Protein AF-W7DTE6-F1 (afdb_monomer)

InterPro domains:
  IPR029050 Immunoprotective extracellular, immunoglobulin-like domain superfamily [G3DSA:2.60.40.1240] (4-80)
  IPR029051 Domain of unknown function DUF4352 [PF11611] (5-68)

pLDDT: mean 91.2, std 6.94, range [49.97, 97.19]

Mean predicted aligned error: 3.86 Å

Organism: NCBI:txid1265822

Radius of gyration: 14.31 Å; Cα contacts (8 Å, |Δi|>4): 232; chains: 1; bounding box: 33×26×40 Å

Foldseek 3Di:
DFDKDKDKDKDFAQDQFKKFWDQQQKWKDFPFDIFGGFDPVPKDQDDRIHHHGGMGIIMGMGGHDRDPDPVRGQWMKIKTWMDTHPDPDTDIDIPPTDGDD

Solvent-accessible surface area (backbone atoms only — not comparable to full-atom values): 5759 Å² total; per-residue (Å²): 127,74,39,68,52,73,46,80,47,74,54,70,31,86,53,89,51,39,34,39,42,40,66,55,69,12,38,43,36,46,79,75,53,72,44,75,35,33,43,69,94,74,29,56,62,80,76,42,69,34,50,58,74,33,72,52,63,31,34,34,28,34,79,32,86,79,49,90,50,77,86,63,53,50,32,40,29,49,35,25,49,30,24,60,57,88,50,86,68,65,46,80,47,66,71,53,78,46,72,57,132

Structure (mmCIF, N/CA/C/O backbone):
data_AF-W7DTE6-F1
#
_entry.id   AF-W7DTE6-F1
#
loop_
_atom_site.group_PDB
_atom_site.id
_atom_site.type_symbol
_atom_site.label_atom_id
_atom_site.label_alt_id
_atom_site.label_comp_id
_atom_site.label_asym_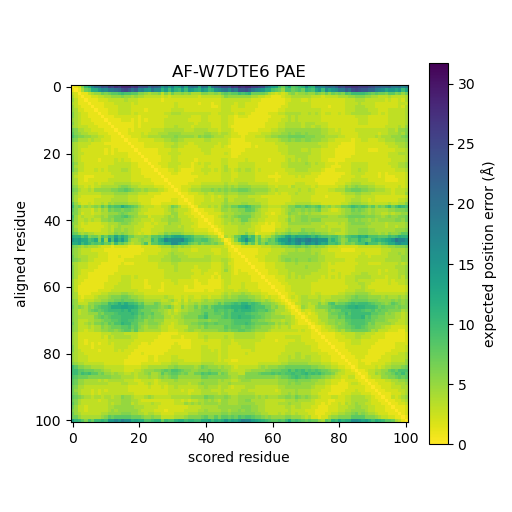id
_atom_site.label_entity_id
_atom_site.label_seq_id
_atom_site.pdbx_PDB_ins_code
_atom_site.Cartn_x
_atom_site.Cartn_y
_atom_site.Cartn_z
_atom_site.occupancy
_atom_site.B_iso_or_equiv
_atom_site.auth_seq_id
_atom_site.auth_comp_id
_atom_site.auth_asym_id
_atom_site.auth_atom_id
_atom_site.pdbx_PDB_model_num
ATOM 1 N N . MET A 1 1 ? 10.381 8.363 -20.757 1.00 49.97 1 MET A N 1
ATOM 2 C CA . MET A 1 1 ? 9.619 8.662 -19.529 1.00 49.97 1 MET A CA 1
ATOM 3 C C . MET A 1 1 ? 9.860 7.491 -18.593 1.00 49.97 1 MET A C 1
ATOM 5 O O . MET A 1 1 ? 9.752 6.377 -19.097 1.00 49.97 1 MET A O 1
ATOM 9 N N . PRO A 1 2 ? 10.280 7.697 -17.334 1.00 70.19 2 PRO A N 1
ATOM 10 C CA . PRO A 1 2 ? 10.326 6.599 -16.368 1.00 70.19 2 PRO A CA 1
ATOM 11 C C . PRO A 1 2 ? 8.949 5.924 -16.320 1.00 70.19 2 PRO A C 1
ATOM 13 O O . PRO A 1 2 ? 7.925 6.598 -16.466 1.00 70.19 2 PRO A O 1
ATOM 16 N N . GLY A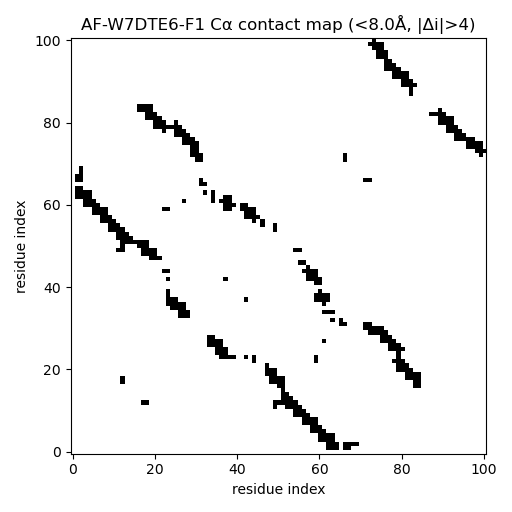 1 3 ? 8.936 4.595 -16.233 1.00 83.44 3 GLY A N 1
ATOM 17 C CA . GLY A 1 3 ? 7.693 3.839 -16.120 1.00 83.44 3 GLY A CA 1
ATOM 18 C C . GLY A 1 3 ? 7.033 4.085 -14.764 1.00 83.44 3 GLY A C 1
ATOM 19 O O . GLY A 1 3 ? 7.633 4.661 -13.860 1.00 83.44 3 GLY A O 1
ATOM 20 N N . SER A 1 4 ? 5.801 3.628 -14.596 1.00 89.94 4 SER A N 1
ATOM 21 C CA . SER A 1 4 ? 5.163 3.576 -13.284 1.00 89.94 4 SER A CA 1
ATOM 22 C C . SER A 1 4 ? 4.384 2.281 -13.124 1.00 89.94 4 SER A C 1
ATOM 24 O O . SER A 1 4 ? 3.955 1.666 -14.103 1.00 89.94 4 SER A O 1
ATOM 26 N N . VAL A 1 5 ? 4.206 1.869 -11.874 1.00 91.75 5 VAL A N 1
ATOM 27 C CA . VAL A 1 5 ? 3.212 0.870 -11.486 1.00 91.75 5 VAL A CA 1
ATOM 28 C C . VAL A 1 5 ? 2.103 1.603 -10.759 1.00 91.75 5 VAL A C 1
ATOM 30 O O . VAL A 1 5 ? 2.354 2.304 -9.786 1.00 91.75 5 VAL A O 1
ATOM 33 N N . THR A 1 6 ? 0.877 1.442 -11.243 1.00 93.31 6 THR A N 1
ATOM 34 C CA . THR A 1 6 ? -0.318 1.925 -10.549 1.00 93.31 6 THR A CA 1
ATOM 35 C C . THR A 1 6 ? -1.007 0.733 -9.911 1.00 93.31 6 THR A C 1
ATOM 37 O O . THR A 1 6 ? -1.285 -0.254 -10.591 1.00 93.31 6 THR A O 1
ATOM 40 N N . VAL A 1 7 ? -1.252 0.813 -8.607 1.00 92.69 7 VAL A N 1
ATOM 41 C CA . VAL A 1 7 ? -1.979 -0.204 -7.849 1.00 92.69 7 VAL A CA 1
ATOM 42 C C . VAL A 1 7 ? -3.345 0.359 -7.489 1.00 92.69 7 VAL A C 1
ATOM 44 O O . VAL A 1 7 ? -3.438 1.278 -6.677 1.00 92.69 7 VAL A O 1
ATOM 47 N N . SER A 1 8 ? -4.401 -0.193 -8.082 1.00 93.88 8 SER A N 1
ATOM 48 C CA . SER A 1 8 ? -5.775 0.054 -7.639 1.00 93.88 8 SER A CA 1
ATOM 49 C C . SER A 1 8 ? -6.066 -0.850 -6.439 1.00 93.88 8 SER A C 1
ATOM 51 O O . SER A 1 8 ? -5.937 -2.073 -6.530 1.00 93.88 8 SER A O 1
ATOM 53 N N . LEU A 1 9 ? -6.429 -0.254 -5.307 1.00 92.12 9 LEU A N 1
ATOM 54 C CA . LEU A 1 9 ? -6.607 -0.943 -4.032 1.00 92.12 9 LEU A CA 1
ATOM 55 C C . LEU A 1 9 ? -8.020 -0.709 -3.493 1.00 92.12 9 LEU A C 1
ATOM 57 O O . LEU A 1 9 ? -8.517 0.413 -3.529 1.00 92.12 9 LEU A O 1
ATOM 61 N N . GLU A 1 10 ? -8.629 -1.752 -2.932 1.00 93.62 10 GLU A N 1
ATOM 62 C CA . GLU A 1 10 ? -9.787 -1.647 -2.041 1.00 93.62 10 GLU A CA 1
ATOM 63 C C . GLU A 1 10 ? -9.421 -2.295 -0.700 1.00 93.62 10 GLU A C 1
ATOM 65 O O . GLU A 1 10 ? -8.988 -3.448 -0.661 1.00 93.62 10 GLU A O 1
ATOM 70 N N . ILE A 1 11 ? -9.591 -1.565 0.405 1.00 92.75 11 ILE A N 1
ATOM 71 C CA . ILE A 1 11 ? -9.377 -2.082 1.762 1.00 92.75 11 ILE A CA 1
ATOM 72 C C . ILE A 1 11 ? -10.712 -2.090 2.496 1.00 92.75 11 ILE A C 1
ATOM 74 O O . ILE A 1 11 ? -11.322 -1.040 2.691 1.00 92.75 11 ILE A O 1
ATOM 78 N N . LYS A 1 12 ? -11.128 -3.272 2.963 1.00 94.75 12 LYS A N 1
ATOM 79 C CA . LYS A 1 12 ? -12.336 -3.462 3.771 1.00 94.75 12 LYS A CA 1
ATOM 80 C C . LYS A 1 12 ? -11.996 -3.783 5.222 1.00 94.75 12 LYS A C 1
ATOM 82 O O . LYS A 1 12 ? -11.291 -4.753 5.500 1.00 94.75 12 LYS A O 1
ATOM 87 N N . ASN A 1 13 ? -12.570 -3.032 6.158 1.00 95.62 13 ASN A N 1
ATOM 88 C CA . ASN A 1 13 ? -12.457 -3.335 7.581 1.00 95.62 13 ASN A CA 1
ATOM 89 C C . ASN A 1 13 ? -13.511 -4.371 8.002 1.00 95.62 13 ASN A C 1
ATOM 91 O O . ASN A 1 13 ? -14.674 -4.038 8.231 1.00 95.62 13 ASN A O 1
ATOM 95 N N . ASN A 1 14 ? -13.093 -5.630 8.135 1.00 95.81 14 ASN A N 1
ATOM 96 C CA . ASN A 1 14 ? -13.931 -6.711 8.672 1.00 95.81 14 ASN A CA 1
ATOM 97 C C . ASN A 1 14 ? -13.804 -6.881 10.200 1.00 95.81 14 ASN A C 1
ATOM 99 O O . ASN A 1 14 ? -14.403 -7.795 10.762 1.00 95.81 14 ASN A O 1
ATOM 103 N N . GLY A 1 15 ? -12.999 -6.048 10.863 1.00 94.69 15 GLY A N 1
ATOM 104 C CA . GLY A 1 15 ? -12.799 -6.074 12.307 1.00 94.69 15 GLY A CA 1
ATOM 105 C C . GLY A 1 15 ? -13.842 -5.260 13.073 1.00 94.69 15 GLY A C 1
ATOM 106 O O . GLY A 1 15 ? -14.720 -4.615 12.508 1.00 94.69 15 GLY A O 1
ATOM 107 N N . GLU A 1 16 ? -13.723 -5.283 14.399 1.00 96.19 16 GLU A N 1
ATOM 108 C CA . GLU A 1 16 ? -14.638 -4.582 15.310 1.00 96.19 16 GLU A CA 1
ATOM 109 C C . GLU A 1 16 ? -14.229 -3.126 15.589 1.00 96.19 16 GLU A C 1
ATOM 111 O O . GLU A 1 16 ? -15.073 -2.295 15.915 1.00 96.19 16 GLU A O 1
ATOM 116 N N . LYS A 1 17 ? -12.934 -2.811 15.461 1.00 96.75 17 LYS A N 1
ATOM 117 C CA . LYS A 1 17 ? -12.356 -1.485 15.728 1.00 96.75 17 LYS A CA 1
ATOM 118 C C . LYS A 1 17 ? -12.124 -0.724 14.421 1.00 96.75 17 LYS A C 1
ATOM 120 O O . LYS A 1 17 ? -11.880 -1.339 13.386 1.00 96.75 17 LYS A O 1
ATOM 125 N N . THR A 1 18 ? -12.135 0.607 14.477 1.00 96.81 18 THR A N 1
ATOM 126 C CA . THR A 1 18 ? -11.688 1.463 13.364 1.00 96.81 18 THR A CA 1
ATOM 127 C C . THR A 1 18 ? -10.235 1.155 13.010 1.00 96.81 18 THR A C 1
ATOM 129 O O . THR A 1 18 ? -9.416 0.946 13.902 1.00 96.81 18 THR A O 1
ATOM 132 N N . ILE A 1 19 ? -9.907 1.143 11.721 1.00 96.12 19 ILE A N 1
ATOM 133 C CA . ILE A 1 19 ? -8.535 0.976 11.233 1.00 96.12 19 ILE A CA 1
ATOM 134 C C . ILE A 1 19 ? -8.051 2.313 10.692 1.00 96.12 19 ILE A C 1
ATOM 136 O O . ILE A 1 19 ? -8.774 2.953 9.935 1.00 96.12 19 ILE A O 1
ATOM 140 N N . THR A 1 20 ? -6.836 2.719 11.051 1.00 95.81 20 THR A N 1
ATOM 141 C CA . THR A 1 20 ? -6.130 3.805 10.365 1.00 95.81 20 THR A CA 1
ATOM 142 C C . THR A 1 20 ? -5.014 3.205 9.506 1.00 95.81 20 THR A C 1
ATOM 144 O O . THR A 1 20 ? -4.132 2.558 10.052 1.00 95.81 20 THR A O 1
ATOM 147 N N . THR A 1 21 ? -5.047 3.361 8.186 1.00 94.81 21 THR A N 1
ATOM 148 C CA . THR A 1 21 ? -4.153 2.722 7.208 1.00 94.81 21 THR A CA 1
ATOM 149 C C . THR A 1 21 ? -3.483 3.756 6.305 1.00 94.81 21 THR A C 1
ATOM 151 O O . THR A 1 21 ? -4.092 4.769 5.964 1.00 94.81 21 THR A O 1
ATOM 154 N N . TYR A 1 22 ? -2.241 3.492 5.891 1.00 93.62 22 TYR A N 1
ATOM 155 C CA . TYR A 1 22 ? -1.427 4.430 5.105 1.00 93.62 22 TYR A CA 1
ATOM 156 C C . TYR A 1 22 ? -0.769 3.770 3.883 1.00 93.62 22 TYR A C 1
ATOM 158 O O . TYR A 1 22 ? 0.458 3.744 3.784 1.00 93.62 22 TYR A O 1
ATOM 166 N N . PRO A 1 23 ? -1.538 3.214 2.932 1.00 93.56 23 PRO A N 1
ATOM 167 C CA . PRO A 1 23 ? -0.948 2.490 1.810 1.00 93.56 23 PRO A CA 1
ATOM 168 C C . PRO A 1 23 ? -0.183 3.410 0.846 1.00 93.56 23 PRO A C 1
ATOM 170 O O . PRO A 1 23 ? 0.781 2.972 0.227 1.00 93.56 23 PRO A O 1
ATOM 173 N N . ASN A 1 24 ? -0.526 4.703 0.771 1.00 92.50 24 ASN A N 1
ATOM 174 C CA . ASN A 1 24 ? 0.241 5.691 0.004 1.00 92.50 24 ASN A CA 1
ATOM 175 C C . ASN A 1 24 ? 1.642 5.973 0.584 1.00 92.50 24 ASN A C 1
ATOM 177 O O . ASN A 1 24 ? 2.499 6.469 -0.135 1.00 92.50 24 ASN A O 1
ATOM 181 N N . GLN A 1 25 ? 1.885 5.654 1.858 1.00 92.62 25 GLN A N 1
ATOM 182 C CA . GLN A 1 25 ? 3.201 5.720 2.507 1.00 92.62 25 GLN A CA 1
ATOM 183 C C . GLN A 1 25 ? 3.899 4.351 2.523 1.00 92.62 25 GLN A C 1
ATOM 185 O O . GLN A 1 25 ? 4.948 4.203 3.146 1.00 92.62 25 GLN A O 1
ATOM 190 N N . GLY A 1 26 ? 3.296 3.348 1.878 1.00 93.81 26 GLY A N 1
ATOM 191 C CA . GLY A 1 26 ? 3.815 1.993 1.792 1.00 93.81 26 GLY A CA 1
ATOM 192 C C . GLY A 1 26 ? 5.030 1.855 0.878 1.00 93.81 26 GLY A C 1
ATOM 193 O O . GLY A 1 26 ? 5.494 2.810 0.260 1.00 93.81 26 GLY A O 1
ATOM 194 N N . GLU A 1 27 ? 5.528 0.633 0.777 1.00 96.75 27 GLU A N 1
ATOM 195 C CA . GLU A 1 27 ? 6.661 0.248 -0.051 1.00 96.75 27 GLU A CA 1
ATOM 196 C C . GLU A 1 27 ? 6.180 -0.670 -1.182 1.00 96.75 27 GLU A C 1
ATOM 198 O O . GLU A 1 27 ? 5.520 -1.680 -0.932 1.00 96.75 27 GLU A O 1
ATOM 203 N N . LEU A 1 28 ? 6.519 -0.329 -2.429 1.00 96.12 28 LEU A N 1
ATOM 204 C CA . LEU A 1 28 ? 6.332 -1.204 -3.583 1.00 96.12 28 LEU A CA 1
ATOM 205 C C . LEU A 1 28 ? 7.665 -1.850 -3.953 1.00 96.12 28 LEU A C 1
ATOM 207 O O . LEU A 1 28 ? 8.606 -1.170 -4.366 1.00 96.12 28 LEU A O 1
ATOM 211 N N . THR A 1 29 ? 7.714 -3.175 -3.901 1.00 95.56 29 THR A N 1
ATOM 212 C CA . THR A 1 29 ? 8.856 -3.971 -4.345 1.00 95.56 29 THR A CA 1
ATOM 213 C C . THR A 1 29 ? 8.546 -4.684 -5.660 1.00 95.56 29 THR A C 1
ATOM 215 O O . THR A 1 29 ? 7.484 -5.273 -5.853 1.00 95.56 29 THR A O 1
ATOM 218 N N . THR A 1 30 ? 9.505 -4.648 -6.583 1.00 93.31 30 THR A N 1
ATOM 219 C CA . THR A 1 30 ? 9.487 -5.364 -7.865 1.00 93.31 30 THR A CA 1
ATOM 220 C C . THR A 1 30 ? 10.721 -6.261 -7.993 1.00 93.31 30 THR A C 1
ATOM 222 O O . THR A 1 30 ? 11.612 -6.264 -7.145 1.00 93.31 30 THR A O 1
ATOM 225 N N . ALA A 1 31 ? 10.853 -6.976 -9.113 1.00 90.25 31 ALA A N 1
ATOM 226 C CA . ALA A 1 31 ?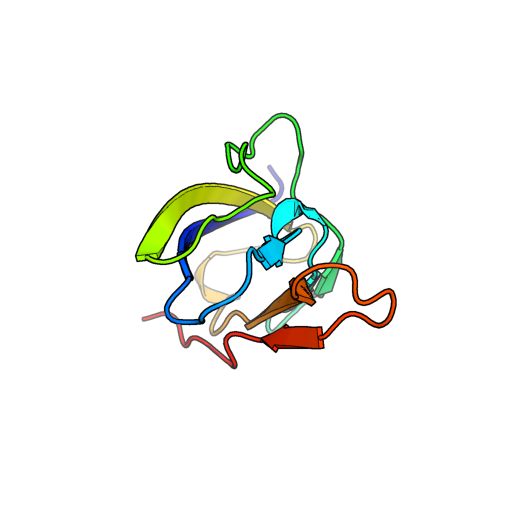 12.062 -7.747 -9.414 1.00 90.25 31 ALA A CA 1
ATOM 227 C C . ALA A 1 31 ? 13.340 -6.898 -9.626 1.00 90.25 31 ALA A C 1
ATOM 229 O O . ALA A 1 31 ? 14.427 -7.470 -9.726 1.00 90.25 31 ALA A O 1
ATOM 230 N N . LYS A 1 32 ? 13.230 -5.569 -9.767 1.00 89.81 32 LYS A N 1
ATOM 231 C CA . LYS A 1 32 ? 14.345 -4.677 -10.144 1.00 89.81 32 LYS A CA 1
ATOM 232 C C . LYS A 1 32 ? 14.649 -3.605 -9.109 1.00 89.81 32 LYS A C 1
ATOM 234 O O . LYS A 1 32 ? 15.808 -3.223 -8.947 1.00 89.81 32 LYS A O 1
ATOM 239 N N . GLU A 1 33 ? 13.620 -3.100 -8.448 1.00 92.44 33 GLU A N 1
ATOM 240 C CA . GLU A 1 33 ? 13.747 -2.041 -7.458 1.00 92.44 33 GLU A CA 1
ATOM 241 C C . GLU A 1 33 ? 12.613 -2.072 -6.441 1.00 92.44 33 GLU A C 1
ATOM 243 O O . GLU A 1 33 ? 11.555 -2.660 -6.682 1.00 92.44 33 GLU A O 1
ATOM 248 N N . THR A 1 34 ? 12.876 -1.387 -5.336 1.00 94.19 34 THR A N 1
ATOM 249 C CA . THR A 1 34 ? 11.940 -1.095 -4.261 1.00 94.19 34 THR A CA 1
ATOM 250 C C . THR A 1 34 ? 11.805 0.418 -4.159 1.00 94.19 34 THR A C 1
ATOM 252 O O . THR A 1 34 ? 12.818 1.125 -4.180 1.00 94.19 34 THR A O 1
ATOM 255 N N . VAL A 1 35 ? 10.571 0.907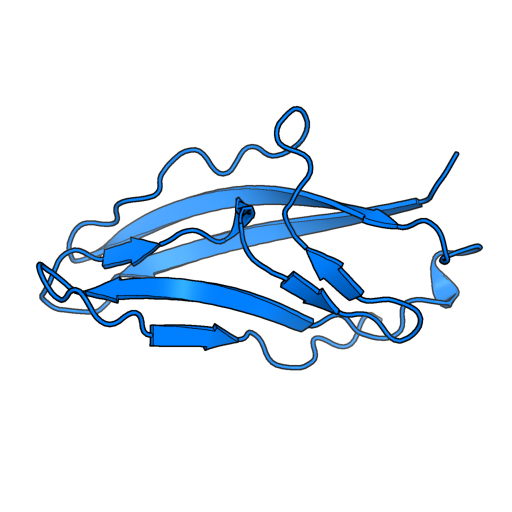 -4.077 1.00 94.06 35 VAL A N 1
ATOM 256 C CA . VAL A 1 35 ? 10.243 2.332 -3.994 1.00 94.06 35 VAL A CA 1
ATOM 257 C C . VAL A 1 35 ? 9.344 2.574 -2.791 1.00 94.06 35 VAL A C 1
ATOM 259 O O . VAL A 1 35 ? 8.353 1.875 -2.596 1.00 94.06 35 VAL A O 1
ATOM 262 N N . ASN A 1 36 ? 9.701 3.583 -2.001 1.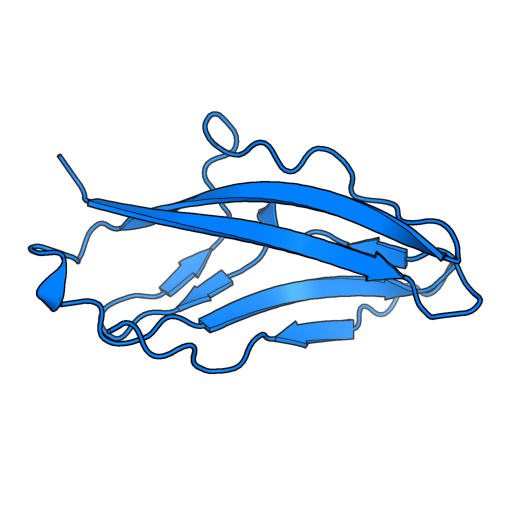00 93.69 36 ASN A N 1
ATOM 263 C CA . ASN A 1 36 ? 8.948 4.009 -0.829 1.00 93.69 36 ASN A CA 1
ATOM 264 C C . ASN A 1 36 ? 8.020 5.163 -1.184 1.00 93.69 36 ASN A C 1
ATOM 266 O O . ASN A 1 36 ? 8.470 6.156 -1.755 1.00 93.69 36 ASN A O 1
ATOM 270 N N . GLY A 1 37 ? 6.769 5.050 -0.758 1.00 87.31 37 GLY A N 1
ATOM 271 C CA . GLY A 1 37 ? 5.726 6.034 -0.984 1.00 87.31 37 GLY A CA 1
ATOM 272 C C . GLY A 1 37 ? 5.221 6.052 -2.427 1.00 87.31 37 GLY A C 1
ATOM 273 O O . GLY A 1 37 ? 5.983 5.950 -3.389 1.00 87.31 37 GLY A O 1
ATOM 274 N N . GLY A 1 38 ? 3.909 6.209 -2.571 1.00 88.81 38 GLY A N 1
ATOM 275 C CA . GLY A 1 38 ? 3.295 6.581 -3.838 1.00 88.81 38 GLY A CA 1
ATOM 276 C C . GLY A 1 38 ? 3.510 8.064 -4.141 1.00 88.81 38 GLY A C 1
ATOM 277 O O . GLY A 1 38 ? 3.656 8.893 -3.243 1.00 88.81 38 GLY A O 1
ATOM 278 N N . GLU A 1 39 ? 3.490 8.413 -5.423 1.00 92.12 39 GLU A N 1
ATOM 279 C CA . GLU A 1 39 ? 3.496 9.791 -5.894 1.00 92.12 39 GLU A CA 1
ATOM 280 C C . GLU A 1 39 ? 2.176 10.469 -5.512 1.00 92.12 39 GLU A C 1
ATOM 282 O O . GLU A 1 39 ? 1.117 10.165 -6.070 1.00 92.12 39 GLU A O 1
ATOM 287 N N . THR A 1 40 ? 2.240 11.387 -4.548 1.00 86.62 40 THR A N 1
ATOM 288 C CA . THR A 1 40 ? 1.074 12.034 -3.932 1.00 86.62 40 THR A CA 1
ATOM 289 C C . THR A 1 40 ? 0.200 12.763 -4.944 1.00 86.62 40 THR A C 1
ATOM 291 O O . THR A 1 40 ? -1.017 12.733 -4.821 1.00 86.62 40 THR A O 1
ATOM 294 N N . LEU A 1 41 ? 0.792 13.410 -5.953 1.00 88.81 41 LEU A N 1
ATOM 295 C CA . LEU A 1 41 ? 0.022 14.186 -6.934 1.00 88.81 41 LEU A CA 1
ATOM 296 C C . LEU A 1 41 ? -0.742 13.316 -7.939 1.00 88.81 41 LEU A C 1
ATOM 298 O O . LEU A 1 41 ? -1.631 13.818 -8.624 1.00 88.81 41 LEU A O 1
ATOM 302 N N . LEU A 1 42 ? -0.369 12.041 -8.060 1.00 89.56 42 LEU A N 1
ATOM 303 C CA . LEU A 1 42 ? -0.969 11.097 -9.003 1.00 89.56 42 LEU A CA 1
ATOM 304 C C . LEU A 1 42 ? -1.819 10.028 -8.308 1.00 89.56 42 LEU A C 1
ATOM 306 O O . LEU A 1 42 ? -2.610 9.360 -8.968 1.00 89.56 42 LEU A O 1
ATOM 310 N N . SER A 1 43 ? -1.649 9.854 -6.998 1.00 91.62 43 SER A N 1
ATOM 311 C CA . SER A 1 43 ? -2.386 8.878 -6.198 1.00 91.62 43 SER A CA 1
ATOM 312 C C . SER A 1 43 ? -3.711 9.469 -5.709 1.00 91.62 43 SER A C 1
ATOM 314 O O . SER A 1 43 ? -3.781 10.643 -5.362 1.00 91.62 43 SER A O 1
ATOM 316 N N . THR A 1 44 ? -4.756 8.646 -5.656 1.00 92.00 44 THR A N 1
ATOM 317 C CA . THR A 1 44 ? -6.138 9.031 -5.294 1.00 92.00 44 THR A CA 1
ATOM 318 C C . THR A 1 44 ? -6.636 8.314 -4.039 1.00 92.00 44 THR A C 1
ATOM 320 O O . THR A 1 44 ? -7.835 8.184 -3.795 1.00 92.00 44 THR A O 1
ATOM 323 N N . PHE A 1 45 ? -5.714 7.766 -3.249 1.00 89.38 45 PHE A N 1
ATOM 324 C CA . PHE A 1 45 ? -6.044 7.068 -2.015 1.00 89.38 45 PHE A CA 1
ATOM 325 C C . PHE A 1 45 ? -6.210 8.069 -0.863 1.00 89.38 45 PHE A C 1
ATOM 327 O O . PHE A 1 45 ? -5.262 8.349 -0.126 1.00 89.38 45 PHE A O 1
ATOM 334 N N . ASP A 1 46 ? -7.418 8.620 -0.747 1.00 72.50 46 ASP A N 1
ATOM 335 C CA . ASP A 1 46 ? -7.686 9.808 0.075 1.00 72.50 46 ASP A CA 1
ATOM 336 C C . ASP A 1 46 ? -8.088 9.496 1.528 1.00 72.50 46 ASP A C 1
ATOM 338 O O . ASP A 1 46 ? -7.830 10.298 2.430 1.00 72.50 46 ASP A O 1
ATOM 342 N N . ASP A 1 47 ? -8.672 8.323 1.793 1.00 72.81 47 ASP A N 1
ATOM 343 C CA . ASP A 1 47 ? -9.082 7.935 3.144 1.00 72.81 47 ASP A CA 1
ATOM 344 C C . ASP A 1 47 ? -8.013 7.097 3.844 1.00 72.81 47 ASP A C 1
ATOM 346 O O . ASP A 1 47 ? -7.597 6.042 3.379 1.00 72.81 47 ASP A O 1
ATOM 350 N N . SER A 1 48 ? -7.602 7.534 5.030 1.00 85.25 48 SER A N 1
ATOM 351 C CA . SER A 1 48 ? -6.720 6.756 5.907 1.00 85.25 48 SER A CA 1
ATOM 352 C C . SER A 1 48 ? -7.472 6.099 7.055 1.00 85.25 48 SER A C 1
ATOM 354 O O . SER A 1 48 ? -6.874 5.312 7.768 1.00 85.25 48 SER A O 1
ATOM 356 N N . LYS A 1 49 ? -8.768 6.373 7.264 1.00 94.31 49 LYS A N 1
ATOM 357 C CA . LYS A 1 49 ? -9.563 5.802 8.365 1.00 94.31 49 LYS A CA 1
ATOM 358 C C . LYS A 1 49 ? -10.742 4.996 7.838 1.00 94.31 49 LYS A C 1
ATOM 360 O O . LYS A 1 49 ? -11.538 5.496 7.058 1.00 94.31 49 LYS A O 1
ATOM 365 N N . ILE A 1 50 ? -10.883 3.766 8.321 1.00 95.25 50 ILE A N 1
ATOM 366 C CA . ILE A 1 50 ? -11.919 2.822 7.901 1.00 95.25 50 ILE A CA 1
ATOM 367 C C . ILE A 1 50 ? -12.719 2.380 9.123 1.00 95.25 50 ILE A C 1
ATOM 369 O O . ILE A 1 50 ? -12.237 1.616 9.968 1.00 95.25 50 ILE A O 1
ATOM 373 N N . GLU A 1 51 ? -13.961 2.843 9.224 1.00 96.06 51 GLU A N 1
ATOM 374 C CA . GLU A 1 51 ? -14.902 2.371 10.243 1.00 96.06 51 GLU A CA 1
ATOM 375 C C . GLU A 1 51 ? -15.253 0.886 10.051 1.00 96.06 51 GLU A C 1
ATOM 377 O O . GLU A 1 51 ? -15.076 0.313 8.972 1.00 96.06 51 GLU A O 1
ATOM 382 N N . LYS A 1 52 ? -15.787 0.252 11.100 1.00 96.88 52 LYS A N 1
ATOM 383 C CA . LYS A 1 52 ? -16.242 -1.144 11.055 1.00 96.88 52 LYS A CA 1
ATOM 384 C C . LYS A 1 52 ? -17.183 -1.387 9.868 1.00 96.88 52 LYS A C 1
ATOM 386 O O . LYS A 1 52 ? -18.199 -0.712 9.710 1.00 96.88 52 LYS A O 1
ATOM 391 N N . GLY A 1 53 ? -16.871 -2.404 9.066 1.00 96.38 53 GLY A N 1
ATOM 392 C CA . GLY A 1 53 ? -17.683 -2.843 7.931 1.00 96.38 53 GLY A CA 1
ATOM 393 C C . GLY A 1 53 ? -17.620 -1.935 6.700 1.00 96.38 53 GLY A C 1
ATOM 394 O O . GLY A 1 53 ? -18.288 -2.237 5.709 1.00 96.38 53 GLY A O 1
ATOM 395 N N . LYS A 1 54 ? -16.848 -0.843 6.739 1.00 96.38 54 LYS A N 1
ATOM 396 C CA . LYS A 1 54 ? -16.649 0.059 5.600 1.00 96.38 54 LYS A CA 1
ATOM 397 C C . LYS A 1 54 ? -15.471 -0.388 4.732 1.00 96.38 54 LYS A C 1
ATOM 399 O O . LYS A 1 54 ? -14.595 -1.131 5.180 1.00 96.38 54 LYS A O 1
ATOM 404 N N . SER A 1 55 ? -15.488 0.089 3.491 1.00 95.19 55 SER A N 1
ATOM 405 C CA . SER A 1 55 ? -14.402 -0.045 2.524 1.00 95.19 55 SER A CA 1
ATOM 406 C C . SER A 1 55 ? -13.940 1.338 2.092 1.00 95.19 55 SER A C 1
ATOM 408 O O . SER A 1 55 ? -14.746 2.268 2.040 1.00 95.19 55 SER A O 1
ATOM 410 N N . ILE A 1 56 ? -12.668 1.435 1.738 1.00 94.19 56 ILE A N 1
ATOM 411 C CA . ILE A 1 56 ? -12.080 2.576 1.037 1.00 94.19 56 ILE A CA 1
ATOM 412 C C . ILE A 1 56 ? -11.366 2.058 -0.206 1.00 94.19 56 ILE A C 1
ATOM 414 O O . ILE A 1 56 ? -10.898 0.916 -0.221 1.00 94.19 56 ILE A O 1
ATOM 418 N N . SER A 1 57 ? -11.281 2.882 -1.241 1.00 94.06 57 SER A N 1
ATOM 419 C CA . SER A 1 57 ? -10.649 2.509 -2.501 1.00 94.06 57 SER A CA 1
ATOM 420 C C . SER A 1 57 ? -9.913 3.685 -3.112 1.00 94.06 57 SER A C 1
ATOM 422 O O . SER A 1 57 ? -10.345 4.824 -2.957 1.00 94.06 57 SER A O 1
ATOM 424 N N . GLY A 1 58 ? -8.857 3.403 -3.860 1.00 93.81 58 GLY A N 1
ATOM 425 C CA . GLY A 1 58 ? -8.122 4.420 -4.597 1.00 93.81 58 GLY A CA 1
ATOM 426 C C . GLY A 1 58 ? -6.977 3.814 -5.385 1.00 93.81 58 GLY A C 1
ATOM 427 O O . GLY A 1 58 ? -6.771 2.598 -5.385 1.00 93.81 58 GLY A O 1
ATOM 428 N N . GLU A 1 59 ? -6.223 4.677 -6.047 1.00 95.25 59 GLU A N 1
ATOM 429 C CA . GLU A 1 59 ? -5.048 4.291 -6.815 1.00 95.25 59 GLU A CA 1
ATOM 430 C C . GLU A 1 59 ? -3.789 4.867 -6.188 1.00 95.25 59 GLU A C 1
ATOM 432 O O . GLU A 1 59 ? -3.778 5.994 -5.691 1.00 95.25 59 GLU A O 1
ATOM 437 N N . ILE A 1 60 ? -2.719 4.082 -6.214 1.00 94.94 60 ILE A N 1
ATOM 438 C CA . ILE A 1 60 ? -1.410 4.487 -5.715 1.00 94.94 60 ILE A CA 1
ATOM 439 C C . ILE A 1 60 ? -0.416 4.312 -6.850 1.00 94.94 60 ILE A C 1
ATOM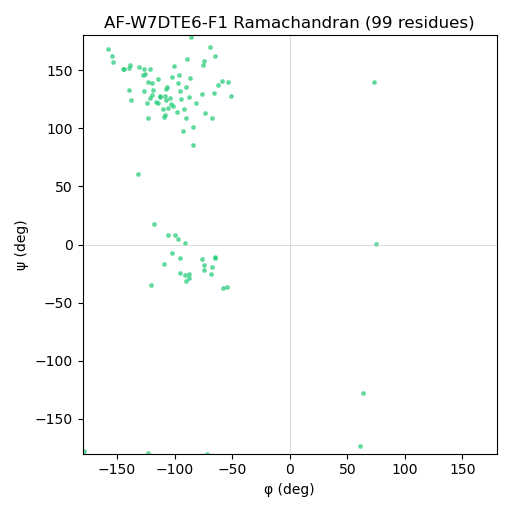 441 O O . ILE A 1 60 ? -0.267 3.215 -7.393 1.00 94.94 60 ILE A O 1
ATOM 445 N N . VAL A 1 61 ? 0.244 5.402 -7.224 1.00 94.81 61 VAL A N 1
ATOM 446 C CA . VAL A 1 61 ? 1.164 5.434 -8.361 1.00 94.81 61 VAL A CA 1
ATOM 447 C C . VAL A 1 61 ? 2.594 5.414 -7.848 1.00 94.81 61 VAL A C 1
ATOM 449 O O . VAL A 1 61 ? 3.006 6.323 -7.143 1.00 94.81 61 VAL A O 1
ATOM 452 N N . PHE A 1 62 ? 3.376 4.416 -8.245 1.00 93.50 62 PHE A N 1
ATOM 453 C CA . PHE A 1 62 ? 4.795 4.296 -7.918 1.00 93.50 62 PHE A CA 1
ATOM 454 C C . PHE A 1 62 ? 5.638 4.545 -9.174 1.00 93.50 62 PHE A C 1
ATOM 456 O O . PHE A 1 62 ? 5.630 3.712 -10.089 1.00 93.50 62 PHE A O 1
ATOM 463 N N . PRO A 1 63 ? 6.360 5.675 -9.263 1.00 91.31 63 PRO A N 1
ATOM 464 C CA . PRO A 1 63 ? 7.318 5.914 -10.336 1.00 91.31 63 PRO A CA 1
ATOM 465 C C . PRO A 1 63 ? 8.492 4.936 -10.235 1.00 91.31 63 PRO A C 1
ATOM 467 O O . PRO A 1 63 ? 9.102 4.800 -9.178 1.00 91.31 63 PRO A O 1
ATOM 470 N N . LEU A 1 64 ? 8.832 4.279 -11.342 1.00 89.62 64 LEU A N 1
ATOM 471 C CA . LEU A 1 64 ? 9.903 3.290 -11.416 1.00 89.62 64 LEU A CA 1
ATOM 472 C C . LEU A 1 64 ? 11.010 3.778 -12.351 1.00 89.62 64 LEU A C 1
ATOM 474 O O . LEU A 1 64 ? 10.786 4.089 -13.524 1.00 89.62 64 LEU A O 1
ATOM 478 N N . SER A 1 65 ? 12.223 3.859 -11.809 1.00 86.88 65 SER A N 1
ATOM 479 C CA . SER A 1 65 ? 13.394 4.415 -12.492 1.00 86.88 65 SER A CA 1
ATOM 480 C C . SER A 1 65 ? 14.256 3.350 -13.170 1.00 86.88 65 SER A C 1
ATOM 482 O O . SER A 1 65 ? 14.961 3.652 -14.132 1.00 86.88 65 SER A O 1
ATOM 484 N N . LYS A 1 66 ? 14.190 2.103 -12.689 1.00 82.75 66 LYS A N 1
ATOM 485 C CA . LYS A 1 66 ? 15.011 0.966 -13.137 1.00 82.75 66 LYS A 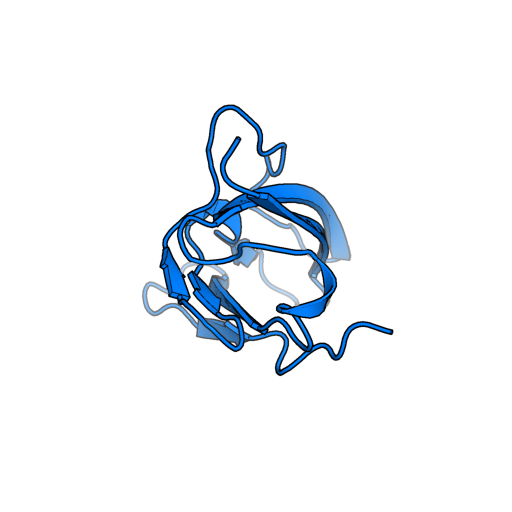CA 1
ATOM 486 C C . LYS A 1 66 ? 14.232 -0.036 -13.992 1.00 82.75 66 LYS A C 1
ATOM 488 O O . LYS A 1 66 ? 14.751 -1.112 -14.296 1.00 82.75 66 LYS A O 1
ATOM 493 N N . ILE A 1 67 ? 12.999 0.301 -14.370 1.00 78.94 67 ILE A N 1
ATOM 494 C CA . ILE A 1 67 ? 12.186 -0.462 -15.320 1.00 78.94 67 ILE A CA 1
ATOM 495 C C . ILE A 1 67 ? 12.306 0.169 -16.704 1.00 78.94 67 ILE A C 1
ATOM 497 O O . ILE A 1 67 ? 11.836 1.281 -16.936 1.00 78.94 67 ILE A O 1
ATOM 501 N N . GLU A 1 68 ? 12.915 -0.566 -17.633 1.00 80.19 68 GLU A N 1
ATOM 502 C CA . GLU A 1 68 ? 13.101 -0.117 -19.016 1.00 80.19 68 GLU A CA 1
ATOM 503 C C . GLU A 1 68 ? 11.922 -0.529 -19.906 1.00 80.19 68 GLU A C 1
ATOM 505 O O . GLU A 1 68 ? 11.567 0.177 -20.851 1.00 80.19 68 GLU A O 1
ATOM 510 N N . LYS A 1 69 ? 11.290 -1.668 -19.598 1.00 84.12 69 LYS A N 1
ATOM 511 C CA . LYS A 1 69 ? 10.128 -2.201 -20.321 1.00 84.12 69 LYS A CA 1
ATOM 512 C C . LYS A 1 69 ? 9.157 -2.898 -19.374 1.00 84.12 69 LYS A C 1
ATOM 514 O O . LYS A 1 69 ? 9.558 -3.509 -18.390 1.00 84.12 69 LYS A O 1
ATOM 519 N N . VAL A 1 70 ? 7.871 -2.891 -19.725 1.00 79.88 70 VAL A N 1
ATOM 520 C CA . VAL A 1 70 ? 6.791 -3.499 -18.917 1.00 79.88 70 VAL A CA 1
ATOM 521 C C . VAL A 1 70 ? 7.071 -4.971 -18.586 1.00 79.88 70 VAL A C 1
ATOM 523 O O . VAL A 1 70 ? 6.836 -5.408 -17.466 1.00 79.88 70 VAL A O 1
ATOM 526 N N . SER A 1 71 ? 7.668 -5.721 -19.519 1.00 84.81 71 SER A N 1
ATOM 527 C CA . SER A 1 71 ? 8.023 -7.134 -19.318 1.00 84.81 71 SER A CA 1
ATOM 528 C C . SER A 1 71 ? 9.089 -7.386 -18.239 1.00 84.81 71 SER A C 1
ATOM 530 O O . SER A 1 71 ? 9.355 -8.541 -17.909 1.00 84.81 71 SER A O 1
ATOM 532 N N . ASP A 1 72 ? 9.758 -6.344 -17.734 1.00 84.00 72 ASP A N 1
ATOM 533 C CA . ASP A 1 72 ? 10.726 -6.480 -16.640 1.00 84.00 72 ASP A CA 1
ATOM 534 C C . ASP A 1 72 ? 10.038 -6.696 -15.286 1.00 84.00 72 ASP A C 1
ATOM 536 O O . ASP A 1 72 ? 10.646 -7.256 -14.368 1.00 84.00 72 ASP A O 1
ATOM 540 N N . ILE A 1 73 ? 8.766 -6.303 -15.166 1.00 87.50 73 ILE A N 1
ATOM 541 C CA . ILE A 1 73 ? 7.967 -6.487 -13.957 1.00 87.50 73 ILE A CA 1
ATOM 542 C C . ILE A 1 73 ? 7.207 -7.806 -14.071 1.00 87.50 73 ILE A C 1
ATOM 544 O O . ILE A 1 73 ? 6.159 -7.898 -14.699 1.00 87.50 73 ILE A O 1
ATOM 548 N N . LYS A 1 74 ? 7.753 -8.852 -13.451 1.00 90.38 74 LYS A N 1
ATOM 549 C CA . LYS A 1 74 ? 7.102 -10.173 -13.375 1.00 90.38 74 LYS A CA 1
ATOM 550 C C . LYS A 1 74 ? 6.165 -10.301 -12.183 1.00 90.38 74 LYS A C 1
ATOM 552 O O . LYS A 1 74 ? 5.230 -11.093 -12.201 1.00 90.38 74 LYS A O 1
ATOM 557 N N . TRP A 1 75 ? 6.466 -9.564 -11.125 1.00 94.31 75 TRP A N 1
ATOM 558 C CA . TRP A 1 75 ? 5.700 -9.548 -9.896 1.00 94.31 75 TRP A CA 1
ATOM 559 C C . TRP A 1 75 ? 5.881 -8.208 -9.199 1.00 94.31 75 TRP A C 1
ATOM 561 O O . TRP A 1 75 ? 6.884 -7.515 -9.414 1.00 94.31 75 TRP A O 1
ATOM 571 N N . VAL A 1 76 ? 4.906 -7.887 -8.361 1.00 94.69 76 VAL A N 1
ATOM 572 C CA . VAL A 1 76 ? 4.926 -6.750 -7.446 1.00 94.69 76 VAL A CA 1
ATOM 573 C C . VAL A 1 76 ? 4.533 -7.219 -6.050 1.00 94.69 76 VAL A C 1
ATOM 575 O O . VAL A 1 76 ? 3.821 -8.211 -5.907 1.00 94.69 76 VAL A O 1
ATOM 578 N N . GLU A 1 77 ? 5.009 -6.522 -5.034 1.00 96.44 77 GLU A N 1
ATOM 579 C CA . GLU A 1 77 ? 4.676 -6.742 -3.628 1.00 96.44 77 GLU A CA 1
ATOM 580 C C . GLU A 1 77 ? 4.486 -5.366 -2.996 1.00 96.44 77 GLU A C 1
ATOM 582 O O . GLU A 1 77 ? 5.358 -4.508 -3.134 1.00 96.44 77 GLU A O 1
ATOM 587 N N . LEU A 1 78 ? 3.322 -5.131 -2.393 1.00 96.31 78 LEU A N 1
ATOM 588 C CA . LEU A 1 78 ? 2.996 -3.877 -1.725 1.00 96.31 78 LEU A CA 1
ATOM 589 C C . LEU A 1 78 ? 2.887 -4.145 -0.225 1.00 96.31 78 LEU A C 1
ATOM 591 O O . LEU A 1 78 ? 2.125 -5.023 0.188 1.00 96.31 78 LEU A O 1
ATOM 595 N N . SER A 1 79 ? 3.602 -3.358 0.575 1.00 97.19 79 SER A N 1
ATOM 596 C CA . SER A 1 79 ? 3.520 -3.408 2.032 1.00 97.19 79 SER A CA 1
ATOM 597 C C . SER A 1 79 ? 3.259 -2.026 2.627 1.00 97.19 79 SER A C 1
ATOM 599 O O . SER A 1 79 ? 3.684 -1.011 2.082 1.00 97.19 79 SER A O 1
ATOM 601 N N . TRP A 1 80 ? 2.504 -1.947 3.722 1.00 95.75 80 TRP A N 1
ATOM 602 C CA . TRP A 1 80 ? 2.215 -0.681 4.402 1.00 95.75 80 TRP A CA 1
ATOM 603 C C . TRP A 1 80 ? 1.827 -0.888 5.862 1.00 95.75 80 TRP A C 1
ATOM 605 O O . TRP A 1 80 ? 1.545 -1.999 6.308 1.00 95.75 80 TRP A O 1
ATOM 615 N N . LEU A 1 81 ? 1.789 0.208 6.617 1.00 95.25 81 LEU A N 1
ATOM 616 C CA . LEU A 1 81 ? 1.429 0.195 8.029 1.00 95.25 81 LEU A CA 1
ATOM 617 C C . LEU A 1 81 ? -0.048 0.526 8.248 1.00 95.25 81 LEU A C 1
ATOM 619 O O . LEU A 1 81 ? -0.649 1.346 7.549 1.00 95.25 81 LEU A O 1
ATOM 623 N N . SER A 1 82 ? -0.627 -0.102 9.266 1.00 95.38 82 SER A N 1
ATOM 624 C CA . SER A 1 82 ? -1.971 0.177 9.761 1.00 95.38 82 SER A CA 1
ATOM 625 C C . SER A 1 82 ? -2.022 0.136 11.284 1.00 95.38 82 SER A C 1
ATOM 627 O O . SER A 1 82 ? -1.288 -0.606 11.923 1.00 95.38 82 SER A O 1
ATOM 629 N N . TYR A 1 83 ? -2.938 0.893 11.868 1.00 95.62 83 TYR A N 1
ATOM 630 C CA . TYR A 1 83 ? -3.200 0.980 13.298 1.00 95.62 83 TYR A CA 1
ATOM 631 C C . TYR A 1 83 ? -4.640 0.559 13.561 1.00 95.62 83 TYR A C 1
ATOM 633 O O . TYR A 1 83 ? -5.548 0.924 12.812 1.00 95.62 83 TYR A O 1
ATOM 641 N N . VAL A 1 84 ? -4.863 -0.209 14.623 1.00 95.44 84 VAL A N 1
ATOM 642 C CA . VAL A 1 84 ? -6.187 -0.736 14.967 1.00 95.44 84 VAL A CA 1
ATOM 643 C C . VAL A 1 84 ? -6.685 -0.041 16.229 1.00 95.44 84 VAL A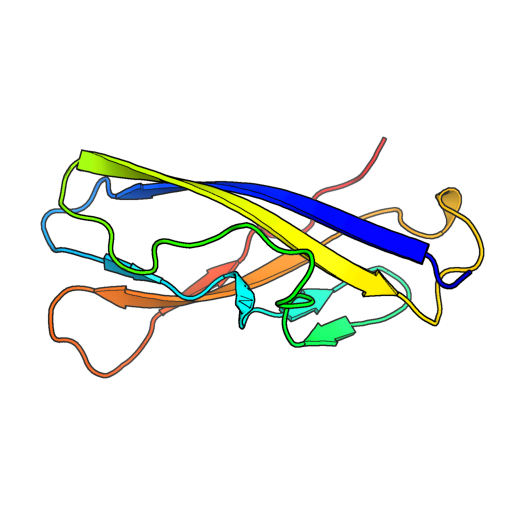 C 1
ATOM 645 O O . VAL A 1 84 ? -6.116 -0.210 17.298 1.00 95.44 84 VAL A O 1
ATOM 648 N N . GLY A 1 85 ? -7.776 0.713 16.139 1.00 93.88 85 GLY A N 1
ATOM 649 C CA . GLY A 1 85 ? -8.290 1.511 17.251 1.00 93.8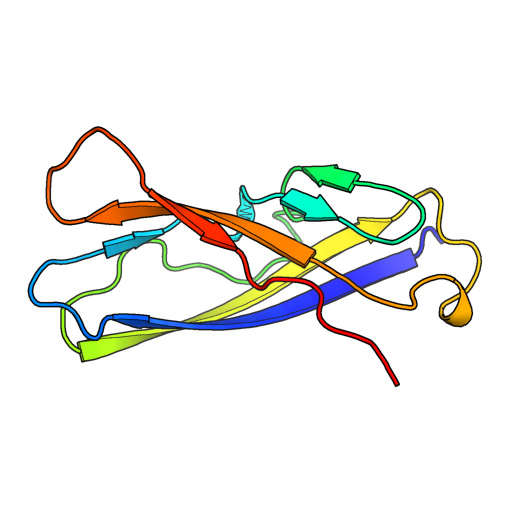8 85 GLY A CA 1
ATOM 650 C C . GLY A 1 85 ? -7.310 2.607 17.677 1.00 93.88 85 GLY A C 1
ATOM 651 O O . GLY A 1 85 ? -6.873 3.397 16.847 1.00 93.88 85 GLY A O 1
ATOM 652 N N . GLU A 1 86 ? -6.991 2.650 18.971 1.00 92.50 86 GLU A N 1
ATOM 653 C CA . GLU A 1 86 ? -6.087 3.636 19.590 1.00 92.50 86 GLU A CA 1
ATOM 654 C C . GLU A 1 86 ? -4.667 3.085 19.823 1.00 92.50 86 GLU A C 1
ATOM 656 O O . GLU A 1 86 ? -3.850 3.717 20.489 1.00 92.50 86 GLU A O 1
ATOM 661 N N . GLU A 1 87 ? -4.368 1.892 19.300 1.00 92.81 87 GLU A N 1
ATOM 662 C CA . GLU A 1 87 ? -3.051 1.271 19.446 1.00 92.81 87 GLU A CA 1
ATOM 663 C C . GLU A 1 87 ? -1.972 2.130 18.772 1.00 92.81 87 GLU A C 1
ATOM 665 O O . GLU A 1 87 ? -2.149 2.614 17.655 1.00 92.81 87 GLU A O 1
ATOM 670 N N . THR A 1 88 ? -0.823 2.287 19.431 1.00 91.06 88 THR A N 1
ATOM 671 C CA . THR A 1 88 ? 0.321 3.062 18.912 1.00 91.06 88 THR A CA 1
ATOM 672 C C . THR A 1 88 ? 1.356 2.198 18.199 1.00 91.06 88 THR A C 1
ATOM 674 O O . THR A 1 88 ? 2.246 2.721 17.530 1.00 91.06 88 THR A O 1
ATOM 677 N N . THR A 1 89 ? 1.245 0.875 18.326 1.00 95.69 89 THR A N 1
ATOM 678 C CA . THR A 1 89 ? 2.078 -0.078 17.590 1.00 95.69 89 THR A CA 1
ATOM 679 C C . THR A 1 89 ? 1.356 -0.454 16.297 1.00 95.69 89 THR A C 1
ATOM 681 O O . THR A 1 89 ? 0.261 -1.018 16.375 1.00 95.69 89 THR A O 1
ATOM 684 N N . PRO A 1 90 ? 1.917 -0.144 15.114 1.00 95.19 90 PRO A N 1
ATOM 685 C CA . PRO A 1 90 ? 1.291 -0.519 13.860 1.00 95.19 90 PRO A CA 1
ATOM 686 C C . PRO A 1 90 ? 1.447 -2.015 13.586 1.00 95.19 90 PRO A C 1
ATOM 688 O O . PRO A 1 90 ? 2.379 -2.670 14.055 1.00 95.19 90 PRO A O 1
ATOM 691 N N . ILE A 1 91 ? 0.558 -2.525 12.747 1.00 94.81 91 ILE A N 1
ATOM 692 C CA . ILE A 1 91 ? 0.713 -3.793 12.045 1.00 94.81 91 ILE A CA 1
ATOM 693 C C . ILE A 1 91 ? 1.119 -3.519 10.599 1.00 94.81 91 ILE A C 1
ATOM 695 O O . ILE A 1 91 ? 0.652 -2.557 9.985 1.00 94.81 91 ILE A O 1
ATOM 699 N N . THR A 1 92 ? 1.973 -4.378 10.055 1.00 95.81 92 THR A N 1
ATOM 700 C CA . THR A 1 92 ? 2.309 -4.365 8.631 1.00 95.81 92 THR A CA 1
ATOM 701 C C . THR A 1 92 ? 1.304 -5.220 7.873 1.00 95.81 92 THR A C 1
ATOM 703 O O . THR A 1 92 ? 1.094 -6.385 8.211 1.00 95.81 92 THR A O 1
ATOM 706 N N . PHE A 1 93 ? 0.699 -4.644 6.842 1.00 92.50 93 PHE A N 1
ATOM 707 C CA . PHE A 1 93 ? -0.011 -5.376 5.804 1.00 92.50 93 PHE A CA 1
ATOM 708 C C . PHE A 1 93 ? 0.910 -5.573 4.612 1.00 92.50 93 PHE A C 1
ATOM 710 O O . PHE A 1 93 ? 1.638 -4.658 4.242 1.00 92.50 93 PHE A O 1
ATOM 717 N N . ASP A 1 94 ? 0.855 -6.762 4.027 1.00 92.56 94 ASP A N 1
ATOM 718 C CA . ASP A 1 94 ? 1.668 -7.165 2.889 1.00 92.56 94 ASP A CA 1
ATOM 719 C C . ASP A 1 94 ? 0.795 -7.983 1.932 1.00 92.56 94 ASP A C 1
ATOM 721 O O . ASP A 1 94 ? 0.044 -8.864 2.366 1.00 92.56 94 ASP A O 1
ATOM 725 N N . THR A 1 95 ? 0.841 -7.675 0.637 1.00 91.81 95 THR A N 1
ATOM 726 C CA . THR A 1 95 ? 0.050 -8.394 -0.374 1.00 91.81 95 THR A CA 1
ATOM 727 C C . THR A 1 95 ? 0.616 -9.770 -0.724 1.00 91.81 95 THR A C 1
ATOM 729 O O . THR A 1 95 ? -0.027 -10.544 -1.436 1.00 91.81 95 THR A O 1
ATOM 732 N N . GLY A 1 96 ? 1.843 -10.058 -0.300 1.00 93.69 96 GLY A N 1
ATOM 733 C CA . GLY A 1 96 ? 2.724 -11.029 -0.918 1.00 93.69 96 GLY A CA 1
ATOM 734 C C . GLY A 1 96 ? 3.038 -10.662 -2.369 1.00 93.69 96 GLY A C 1
ATOM 735 O O . GLY A 1 96 ? 2.632 -9.619 -2.897 1.00 93.69 96 GLY A O 1
ATOM 736 N N . LYS A 1 97 ? 3.728 -11.577 -3.053 1.00 95.25 97 LYS A N 1
ATOM 737 C CA . LYS A 1 97 ? 4.037 -11.435 -4.479 1.00 95.25 97 LYS A CA 1
ATOM 738 C C . LYS A 1 97 ? 2.806 -11.668 -5.341 1.00 95.25 97 LYS A C 1
ATOM 740 O O . LYS A 1 97 ? 2.335 -12.796 -5.493 1.00 95.25 97 LYS A O 1
ATOM 745 N N . ILE A 1 98 ? 2.366 -10.609 -6.002 1.00 93.12 98 ILE A N 1
ATOM 746 C CA . ILE A 1 98 ? 1.360 -10.651 -7.054 1.00 93.12 98 ILE A CA 1
ATOM 747 C C . ILE A 1 98 ? 2.088 -10.845 -8.382 1.00 93.12 98 ILE A C 1
ATOM 749 O O . ILE A 1 98 ? 2.771 -9.942 -8.862 1.00 93.12 98 ILE A O 1
ATOM 753 N N . ASN A 1 99 ? 1.963 -12.030 -8.981 1.00 92.44 99 ASN A N 1
ATOM 754 C CA . ASN A 1 99 ? 2.545 -12.305 -10.296 1.00 92.44 99 ASN A CA 1
ATOM 755 C C . ASN A 1 99 ? 1.703 -11.651 -11.398 1.00 92.44 99 ASN A C 1
ATOM 757 O O . ASN A 1 99 ? 0.487 -11.847 -11.453 1.00 92.44 99 ASN A O 1
ATOM 761 N N . LEU A 1 100 ? 2.360 -10.909 -12.286 1.00 86.38 100 LEU A N 1
ATOM 762 C CA . LEU A 1 100 ? 1.739 -10.250 -13.431 1.00 86.38 100 LEU A CA 1
ATOM 763 C C . LEU A 1 100 ? 1.771 -11.201 -14.637 1.00 86.38 100 LEU A C 1
ATOM 765 O O . LEU A 1 100 ? 2.772 -11.888 -14.858 1.00 86.38 100 LEU A O 1
ATOM 769 N N . LYS A 1 101 ? 0.652 -11.289 -15.365 1.00 73.62 101 LYS A N 1
ATOM 770 C CA . LYS A 1 101 ? 0.509 -12.133 -16.562 1.00 73.62 101 LYS A CA 1
ATOM 771 C C . LYS A 1 101 ? 0.988 -11.421 -17.817 1.00 73.62 101 LYS A C 1
ATOM 773 O O . LYS A 1 101 ? 0.732 -10.203 -17.919 1.00 73.62 101 LYS A O 1
#

Sequence (101 aa):
MPGSVTVSLEIKNNGEKTITTYPNQGELTTAKETVNGGETLLSTFDDSKIEKGKSISGEIVFPLSKIEKVSDIKWVELSWLSYVGEETTPITFDTGKINLK

Secondary structure (DSSP, 8-state):
--EEEEEEEEEE--SSS-EEE-GGGSEEEESS-EEES--TTT------EE-TT-EEEEEEEEEESS-SSGGG-SEEEEEEEEEETT-SSPEEEE---EE--

Nearest PDB structures (foldseek):
  6fq0-assembly1_A  TM=5.432E-01  e=1.782E-01  Acinetobacter baumannii
  6fq0-assembly2_C  TM=5.087E-01  e=1.880E-01  Acinetobacter baumannii
  6fjy-assembly1_A  TM=4.995E-01  e=1.689E-01  Acinetobacter baumannii
  6fqa-assembly2_C  TM=5.105E-01  e=2.207E-01  Acinetobacter baumannii
  7u06-assembly1_A  TM=5.212E-01  e=4.665E+00  Saccharomyces cerevisiae